Protein AF-X5V9L2-F1 (afdb_monomer)

Nearest PDB structures (foldseek):
  6yjd-assembly1_A-2  TM=9.116E-01  e=4.616E+00  Salasvirus phi29
  4iff-assembly2_D  TM=8.713E-01  e=3.552E+00  Salasvirus phi29
  6pf2-assembly1_A  TM=9.385E-01  e=5.261E+00  Homo sapiens

Mean predicted aligned error: 7.27 Å

pLDDT: mean 78.98, std 13.46, range [44.84, 92.44]

Radius of gyration: 12.34 Å; Cα contacts (8 Å, |Δi|>4): 35; chains: 1; bounding box: 23×19×42 Å

Structure (mmCIF, N/CA/C/O backbone):
data_AF-X5V9L2-F1
#
_entry.id   AF-X5V9L2-F1
#
loop_
_atom_site.group_PDB
_atom_site.id
_atom_site.type_symbol
_atom_site.label_atom_id
_atom_site.label_alt_id
_atom_site.label_comp_id
_atom_site.label_asym_id
_atom_site.label_entity_id
_atom_site.label_seq_id
_atom_site.pdbx_PDB_ins_code
_atom_site.Cartn_x
_atom_site.Cartn_y
_atom_site.Cartn_z
_atom_site.occupancy
_atom_site.B_iso_or_equiv
_atom_site.auth_seq_id
_atom_site.auth_comp_id
_atom_site.auth_asym_id
_atom_site.auth_atom_id
_atom_site.pdbx_PDB_model_num
ATOM 1 N N . MET A 1 1 ? 12.351 0.921 26.915 1.00 44.84 1 MET A N 1
ATOM 2 C CA . MET A 1 1 ? 12.181 0.754 25.454 1.00 44.84 1 MET A CA 1
ATOM 3 C C . MET A 1 1 ? 10.816 1.316 25.061 1.00 44.84 1 MET A C 1
ATOM 5 O O . MET A 1 1 ? 9.813 0.712 25.409 1.00 44.84 1 MET A O 1
ATOM 9 N N . ARG A 1 2 ? 10.740 2.510 24.453 1.00 55.53 2 ARG A N 1
ATOM 10 C CA . ARG A 1 2 ? 9.451 3.114 24.062 1.00 55.53 2 ARG A CA 1
ATOM 11 C C . ARG A 1 2 ? 9.052 2.572 22.693 1.00 55.53 2 ARG A C 1
ATOM 13 O O . ARG A 1 2 ? 9.692 2.893 21.696 1.00 55.53 2 ARG A O 1
ATOM 20 N N . MET A 1 3 ? 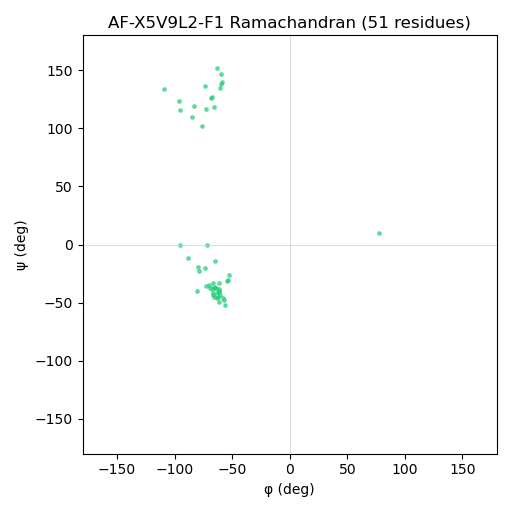8.019 1.738 22.651 1.00 61.84 3 MET A N 1
ATOM 21 C CA . MET A 1 3 ? 7.431 1.280 21.393 1.00 61.84 3 MET A CA 1
ATOM 22 C C . MET A 1 3 ? 6.772 2.487 20.713 1.00 61.84 3 MET A C 1
ATOM 24 O O . MET A 1 3 ? 6.016 3.222 21.351 1.00 61.84 3 MET A O 1
ATOM 28 N N . ARG A 1 4 ? 7.112 2.751 19.446 1.00 64.00 4 ARG A N 1
ATOM 29 C CA . ARG A 1 4 ? 6.481 3.833 18.677 1.00 64.00 4 ARG A CA 1
ATOM 30 C C . ARG A 1 4 ? 5.029 3.444 18.424 1.00 64.00 4 ARG A C 1
ATOM 32 O O . ARG A 1 4 ? 4.760 2.356 17.923 1.00 64.00 4 ARG A O 1
ATOM 39 N N . THR A 1 5 ? 4.108 4.321 18.799 1.00 58.84 5 THR A N 1
ATOM 40 C CA . THR A 1 5 ? 2.674 4.122 18.610 1.00 58.84 5 THR A CA 1
ATOM 41 C C . THR A 1 5 ? 2.365 3.979 17.123 1.00 58.84 5 THR A C 1
ATOM 43 O O . THR A 1 5 ? 2.872 4.747 16.304 1.00 58.84 5 THR A O 1
ATOM 46 N N . ARG A 1 6 ? 1.545 2.987 16.772 1.00 61.66 6 ARG A N 1
ATOM 47 C CA . ARG A 1 6 ? 1.085 2.769 15.401 1.00 61.66 6 ARG A CA 1
ATOM 48 C C . ARG A 1 6 ? 0.199 3.943 14.988 1.00 61.66 6 ARG A C 1
ATOM 50 O O . ARG A 1 6 ? -0.836 4.179 15.601 1.00 61.66 6 ARG A O 1
ATOM 57 N N . THR A 1 7 ? 0.609 4.681 13.963 1.00 67.31 7 THR A N 1
ATOM 58 C CA . THR A 1 7 ? -0.243 5.695 13.339 1.00 67.31 7 THR A CA 1
ATOM 59 C C . THR A 1 7 ? -1.157 5.001 12.339 1.00 67.31 7 THR A C 1
ATOM 61 O O . THR A 1 7 ? -0.675 4.376 11.396 1.00 67.31 7 THR A O 1
ATOM 64 N N . SER A 1 8 ? -2.469 5.096 12.547 1.00 68.06 8 SER A N 1
ATOM 65 C CA . SER A 1 8 ? -3.460 4.651 11.568 1.00 68.06 8 SER A CA 1
ATOM 66 C C . SER A 1 8 ? -3.474 5.632 10.399 1.00 68.06 8 SER A C 1
ATOM 68 O O . SER A 1 8 ? -3.779 6.811 10.574 1.00 68.06 8 SER A O 1
ATOM 70 N N . LEU A 1 9 ? -3.109 5.156 9.213 1.00 74.69 9 LEU A N 1
ATOM 71 C CA . LEU A 1 9 ? -3.137 5.936 7.983 1.00 74.69 9 LEU A CA 1
ATOM 72 C C . LEU A 1 9 ? -4.459 5.652 7.269 1.00 74.69 9 LEU A C 1
ATOM 74 O O . LEU A 1 9 ? -4.709 4.528 6.852 1.00 74.69 9 LEU A O 1
ATOM 78 N N . THR A 1 10 ? -5.302 6.674 7.132 1.00 79.50 10 THR A N 1
ATOM 79 C CA . THR A 1 10 ? -6.535 6.577 6.341 1.00 79.50 10 THR A CA 1
ATOM 80 C C . THR A 1 10 ? -6.257 7.132 4.951 1.00 79.50 10 THR A C 1
ATOM 82 O O . THR A 1 10 ? -5.807 8.269 4.821 1.00 79.50 10 THR A O 1
ATOM 85 N N . VAL A 1 11 ? -6.503 6.332 3.915 1.00 83.25 11 VAL A N 1
ATOM 86 C CA . VAL A 1 11 ? -6.304 6.724 2.513 1.00 83.25 11 VAL A CA 1
ATOM 87 C C . VAL A 1 11 ? -7.666 6.896 1.863 1.00 83.25 11 VAL A C 1
ATOM 89 O O . VAL A 1 11 ? -8.542 6.047 2.017 1.00 83.25 11 VAL A O 1
ATOM 92 N N . SER A 1 12 ? -7.850 7.990 1.126 1.00 88.25 12 SER A N 1
ATOM 93 C CA . SER A 1 12 ? -9.063 8.187 0.333 1.00 88.25 12 SER A CA 1
ATOM 94 C C . SER A 1 12 ? -9.219 7.058 -0.700 1.00 88.25 12 SER A C 1
ATOM 96 O O . SER A 1 12 ? -8.221 6.614 -1.279 1.00 88.25 12 SER A O 1
ATOM 98 N N . PRO A 1 13 ? -10.450 6.632 -1.037 1.00 86.56 13 PRO A N 1
ATOM 99 C CA . PRO A 1 13 ? -10.684 5.653 -2.099 1.00 86.56 13 PRO A CA 1
ATOM 100 C C . PRO A 1 13 ? -10.039 6.024 -3.446 1.00 86.56 13 PRO A C 1
ATOM 102 O O . PRO A 1 13 ? -9.656 5.141 -4.214 1.00 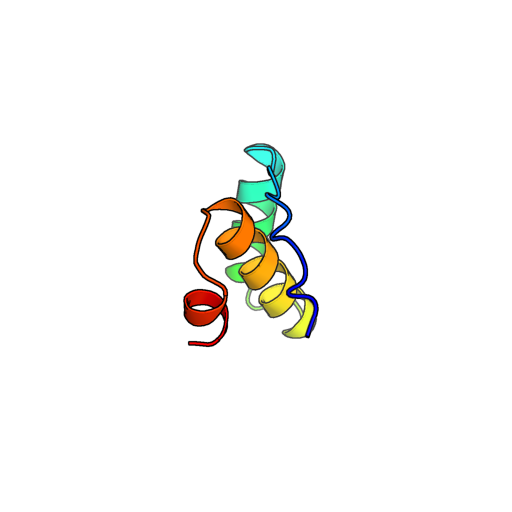86.56 13 PRO A O 1
ATOM 105 N N . SER A 1 14 ? -9.903 7.320 -3.755 1.00 88.88 14 SER A N 1
ATOM 106 C CA . SER A 1 14 ? -9.217 7.800 -4.965 1.00 88.88 14 SER A CA 1
ATOM 107 C C . SER A 1 14 ? -7.721 7.487 -4.948 1.00 88.88 14 SER A C 1
ATOM 109 O O . SER A 1 14 ? -7.176 6.992 -5.935 1.00 88.88 14 SER A O 1
ATOM 111 N N . ASP A 1 15 ? -7.068 7.732 -3.817 1.00 88.75 15 ASP A N 1
ATOM 112 C CA . ASP A 1 15 ? -5.639 7.496 -3.643 1.00 88.75 15 ASP A CA 1
ATOM 113 C C . ASP A 1 15 ? -5.334 6.001 -3.549 1.00 88.75 15 ASP A C 1
ATOM 115 O O . ASP A 1 15 ? -4.360 5.543 -4.144 1.00 88.75 15 ASP A O 1
ATOM 119 N N . TYR A 1 16 ? -6.217 5.209 -2.930 1.00 87.62 16 TYR A N 1
ATOM 120 C CA . TYR A 1 16 ? -6.095 3.747 -2.911 1.00 87.62 16 TYR A CA 1
ATOM 121 C C . TYR A 1 16 ? -6.060 3.169 -4.331 1.00 87.62 16 TYR A C 1
ATOM 123 O O . TYR A 1 16 ? -5.178 2.377 -4.668 1.00 87.62 16 TYR A O 1
ATOM 131 N N . ARG A 1 17 ? -6.966 3.617 -5.212 1.00 90.19 17 ARG A N 1
ATOM 132 C CA . ARG A 1 17 ? -6.970 3.195 -6.626 1.00 90.19 17 ARG A CA 1
ATOM 133 C C . ARG A 1 17 ? -5.680 3.584 -7.342 1.00 90.19 17 ARG A C 1
ATOM 135 O O . ARG A 1 17 ? -5.169 2.796 -8.136 1.00 90.19 17 ARG A O 1
ATOM 142 N N . ARG A 1 18 ? -5.135 4.768 -7.047 1.00 90.38 18 ARG A N 1
ATOM 143 C CA . ARG A 1 18 ? -3.874 5.239 -7.632 1.00 90.38 18 ARG A CA 1
ATOM 144 C C . ARG A 1 18 ? -2.688 4.396 -7.175 1.00 90.38 18 ARG A C 1
ATOM 146 O O . ARG A 1 18 ? -1.859 4.044 -8.005 1.00 90.38 18 ARG A O 1
ATOM 153 N N . LEU A 1 19 ? -2.639 4.032 -5.894 1.00 91.00 19 LEU A N 1
ATOM 154 C CA . LEU A 1 19 ? -1.618 3.139 -5.340 1.00 91.00 19 LEU A CA 1
ATOM 155 C C . LEU A 1 19 ? -1.689 1.755 -5.993 1.00 91.00 19 LEU A C 1
ATOM 157 O O . LEU A 1 19 ? -0.667 1.242 -6.436 1.00 91.00 19 LEU A O 1
ATOM 161 N N . VAL A 1 20 ? -2.887 1.183 -6.141 1.00 89.44 20 VAL A N 1
ATOM 162 C CA . VAL A 1 20 ? -3.079 -0.105 -6.834 1.00 89.44 20 VAL A CA 1
ATOM 163 C C . VAL A 1 20 ? -2.636 -0.033 -8.298 1.00 89.44 20 VAL A C 1
ATOM 165 O O . VAL A 1 20 ? -2.007 -0.969 -8.790 1.00 89.44 20 VAL A O 1
ATOM 168 N N . ALA A 1 21 ? -2.939 1.063 -8.997 1.00 92.12 21 ALA A N 1
ATOM 169 C CA . ALA A 1 21 ? -2.484 1.267 -10.369 1.00 92.12 21 ALA A CA 1
ATOM 170 C C . ALA A 1 21 ? -0.951 1.355 -10.452 1.00 92.12 21 ALA A C 1
ATOM 172 O O . ALA A 1 21 ? -0.361 0.732 -11.327 1.00 92.12 21 ALA A O 1
ATOM 173 N N . LEU A 1 22 ? -0.316 2.052 -9.504 1.00 90.62 22 LEU A N 1
ATOM 174 C CA . LEU A 1 22 ? 1.142 2.175 -9.393 1.00 90.62 22 LEU A CA 1
ATOM 175 C C . LEU A 1 22 ? 1.829 0.825 -9.165 1.00 90.62 22 LEU A C 1
ATOM 177 O O . LEU A 1 22 ? 2.870 0.564 -9.753 1.00 90.62 22 LEU A O 1
ATOM 181 N N . VAL A 1 23 ? 1.236 -0.043 -8.339 1.00 88.50 23 VAL A N 1
ATOM 182 C CA . VAL A 1 23 ? 1.766 -1.393 -8.081 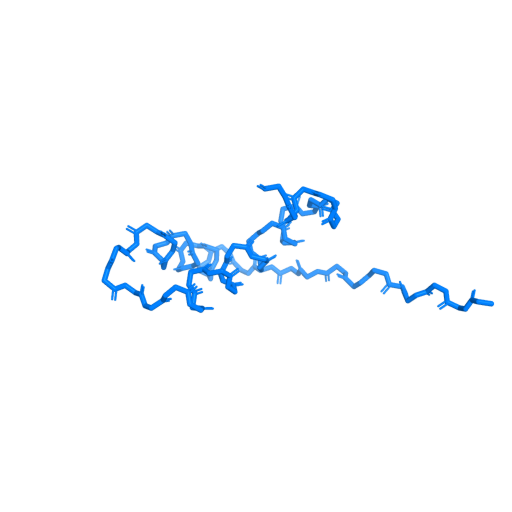1.00 88.50 23 VAL A CA 1
ATOM 183 C C . VAL A 1 23 ? 1.623 -2.304 -9.304 1.00 88.50 23 VAL A C 1
ATOM 185 O O . VAL A 1 23 ? 2.489 -3.133 -9.564 1.00 88.50 23 VAL A O 1
ATOM 188 N N . LYS A 1 24 ? 0.546 -2.149 -10.081 1.00 89.94 24 LYS A N 1
ATOM 189 C CA . LYS A 1 24 ? 0.316 -2.923 -11.314 1.00 89.94 24 LYS A CA 1
ATOM 190 C C . LYS A 1 24 ? 1.106 -2.406 -12.516 1.00 89.94 24 LYS A C 1
ATOM 192 O O . LYS A 1 24 ? 1.255 -3.130 -13.502 1.00 89.94 24 LYS A O 1
ATOM 197 N N . ASP A 1 25 ? 1.571 -1.165 -12.467 1.00 91.44 25 ASP A N 1
ATOM 198 C CA . ASP A 1 25 ? 2.342 -0.564 -13.542 1.00 91.44 25 ASP A CA 1
ATOM 199 C C . ASP A 1 25 ? 3.782 -1.090 -13.545 1.00 91.44 25 ASP A C 1
ATOM 201 O O . ASP A 1 25 ? 4.650 -0.646 -12.798 1.00 91.44 25 ASP A O 1
ATOM 205 N N . ARG A 1 26 ? 4.049 -2.018 -14.464 1.00 82.25 26 ARG A N 1
ATOM 206 C CA . ARG A 1 26 ? 5.379 -2.600 -14.692 1.00 82.25 26 ARG A CA 1
ATOM 207 C C . ARG 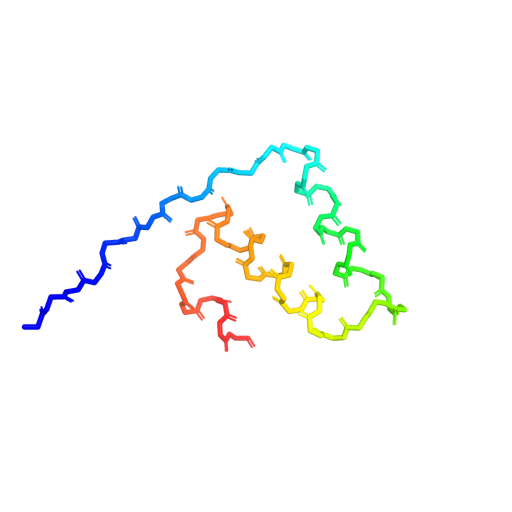A 1 26 ? 6.435 -1.609 -15.200 1.00 82.25 26 ARG A C 1
ATOM 209 O O . ARG A 1 26 ? 7.612 -1.954 -15.202 1.00 82.25 26 ARG A O 1
ATOM 216 N N . ASN A 1 27 ? 6.036 -0.420 -15.660 1.00 91.50 27 ASN A N 1
ATOM 217 C CA . ASN A 1 27 ? 6.969 0.636 -16.068 1.00 91.50 27 ASN A CA 1
ATOM 218 C C . ASN A 1 27 ? 7.373 1.536 -14.892 1.00 91.50 27 ASN A C 1
ATOM 220 O O . ASN A 1 27 ? 8.298 2.341 -15.017 1.00 91.50 27 ASN A O 1
ATOM 224 N N . SER A 1 28 ? 6.688 1.424 -13.751 1.00 89.06 28 SER A N 1
ATOM 225 C CA . SER A 1 28 ? 6.996 2.229 -12.579 1.00 89.06 28 SER A CA 1
ATOM 226 C C . SER A 1 28 ? 8.291 1.745 -11.907 1.00 89.06 28 SER A C 1
ATOM 228 O O . SER A 1 28 ? 8.487 0.543 -11.722 1.00 89.06 28 SER A O 1
ATOM 230 N N . PRO A 1 29 ? 9.193 2.657 -11.490 1.00 91.88 29 PRO A N 1
ATOM 231 C CA . PRO A 1 29 ? 10.412 2.260 -10.795 1.00 91.88 29 PRO A CA 1
ATOM 232 C C . PRO A 1 29 ? 10.096 1.485 -9.509 1.00 91.88 29 PRO A C 1
ATOM 234 O O . PRO A 1 29 ? 9.231 1.896 -8.733 1.00 91.88 29 PRO A O 1
ATOM 237 N N . GLN A 1 30 ? 10.861 0.427 -9.224 1.00 89.00 30 GLN A N 1
ATOM 238 C CA . GLN A 1 30 ? 10.617 -0.492 -8.100 1.00 89.00 30 GLN A CA 1
ATOM 239 C C . GLN A 1 30 ? 10.507 0.213 -6.734 1.00 89.00 30 GLN A C 1
ATOM 241 O O . GLN A 1 30 ? 9.708 -0.178 -5.889 1.00 89.00 30 GLN A O 1
ATOM 246 N N . LYS A 1 31 ? 11.224 1.330 -6.537 1.00 92.44 31 LYS A N 1
ATOM 247 C CA . LYS A 1 31 ? 11.109 2.168 -5.327 1.00 92.44 31 LYS A CA 1
ATOM 248 C C . LYS A 1 31 ? 9.710 2.763 -5.120 1.00 92.44 31 LYS A C 1
ATOM 250 O O . LYS A 1 31 ? 9.310 2.992 -3.982 1.00 92.44 31 LYS A O 1
ATOM 255 N N . HIS A 1 32 ? 8.990 3.074 -6.197 1.00 92.00 32 HIS A N 1
ATOM 256 C CA . HIS A 1 32 ? 7.637 3.625 -6.128 1.00 92.00 32 HIS A CA 1
ATOM 257 C C . HIS A 1 32 ? 6.612 2.522 -5.900 1.00 92.00 32 HIS A C 1
ATOM 259 O O . HIS A 1 32 ? 5.727 2.710 -5.070 1.00 92.00 32 HIS A O 1
ATOM 265 N N . VAL A 1 33 ? 6.790 1.374 -6.558 1.00 90.81 33 VAL A N 1
ATOM 266 C CA . VAL A 1 33 ? 5.986 0.165 -6.326 1.00 90.81 33 VAL 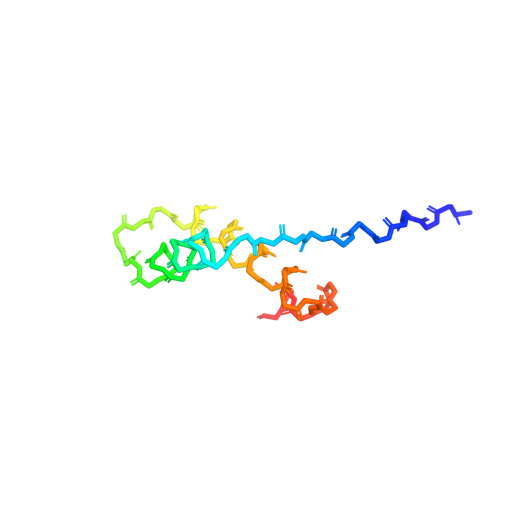A CA 1
ATOM 267 C C . VAL A 1 33 ? 6.054 -0.231 -4.852 1.00 90.81 33 VAL A C 1
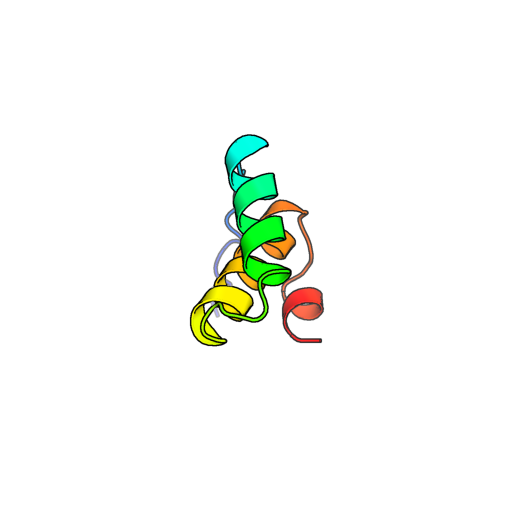ATOM 269 O O . VAL A 1 33 ? 5.024 -0.282 -4.187 1.00 90.81 33 VAL A O 1
ATOM 272 N N . TRP A 1 34 ? 7.266 -0.351 -4.301 1.00 91.62 34 TRP A N 1
ATOM 273 C CA . TRP A 1 34 ? 7.460 -0.739 -2.904 1.00 91.62 34 TRP A CA 1
ATOM 274 C C . TRP A 1 34 ? 6.823 0.249 -1.917 1.00 91.62 34 TRP A C 1
ATOM 276 O O . TRP A 1 34 ? 6.133 -0.141 -0.977 1.00 91.62 34 TRP A O 1
ATOM 286 N N . ARG A 1 35 ? 6.977 1.560 -2.148 1.00 90.88 35 ARG A N 1
ATOM 287 C CA . ARG A 1 35 ? 6.325 2.578 -1.304 1.00 90.88 35 ARG A CA 1
ATOM 288 C C . ARG A 1 35 ? 4.803 2.524 -1.420 1.00 90.88 35 ARG A C 1
ATOM 290 O O . ARG A 1 35 ? 4.126 2.732 -0.417 1.00 90.88 35 ARG A O 1
ATOM 297 N N . ALA A 1 36 ? 4.269 2.251 -2.608 1.00 91.31 36 ALA A N 1
ATOM 298 C CA . ALA A 1 36 ? 2.833 2.138 -2.808 1.00 91.31 36 ALA A CA 1
ATOM 299 C C . ALA A 1 36 ? 2.249 0.906 -2.100 1.00 91.31 36 ALA A C 1
ATOM 301 O O . ALA A 1 36 ? 1.182 1.011 -1.494 1.00 91.31 36 ALA A O 1
ATOM 302 N N . GLU A 1 37 ? 2.965 -0.220 -2.096 1.00 87.94 37 GLU A N 1
ATOM 303 C CA . GLU A 1 37 ? 2.588 -1.422 -1.342 1.00 87.94 37 GLU A CA 1
ATOM 304 C C . GLU A 1 37 ? 2.578 -1.177 0.166 1.00 87.94 37 GLU A C 1
ATOM 306 O O . GLU A 1 37 ? 1.583 -1.492 0.817 1.00 87.94 37 GLU A O 1
ATOM 311 N N . ILE A 1 38 ? 3.615 -0.530 0.716 1.00 87.19 38 ILE A N 1
ATOM 312 C CA . ILE A 1 38 ? 3.671 -0.185 2.147 1.00 87.19 38 ILE A CA 1
ATOM 313 C C . ILE A 1 38 ? 2.463 0.670 2.549 1.00 87.19 38 ILE A C 1
ATOM 315 O O . ILE A 1 38 ? 1.818 0.399 3.564 1.00 87.19 38 ILE A O 1
ATOM 319 N N . VAL A 1 39 ? 2.151 1.707 1.766 1.00 86.44 39 VAL A N 1
ATOM 320 C CA . VAL A 1 39 ? 1.036 2.623 2.056 1.00 86.44 39 VAL A CA 1
ATOM 321 C C . VAL A 1 39 ? -0.304 1.901 1.934 1.00 86.44 39 VAL A C 1
ATOM 323 O O . VAL A 1 39 ? -1.149 2.050 2.814 1.00 86.44 39 VAL A O 1
ATOM 326 N N . ARG A 1 40 ? -0.486 1.083 0.891 1.00 86.06 40 ARG A N 1
ATOM 327 C CA . ARG A 1 40 ? -1.703 0.290 0.682 1.00 86.06 40 ARG A CA 1
ATOM 328 C C . ARG A 1 40 ? -1.943 -0.700 1.826 1.00 86.06 40 ARG A C 1
ATOM 330 O O . ARG A 1 40 ? -3.033 -0.709 2.385 1.00 86.06 40 ARG A O 1
ATOM 337 N N . LEU A 1 41 ? -0.932 -1.482 2.207 1.00 82.75 41 LEU A N 1
ATOM 338 C CA . LEU A 1 41 ? -1.026 -2.451 3.305 1.00 82.75 41 LEU A CA 1
ATOM 339 C C . LEU A 1 41 ? -1.261 -1.759 4.655 1.00 82.75 41 LEU A C 1
ATOM 341 O O . LEU A 1 41 ? -2.048 -2.229 5.473 1.00 82.75 41 LEU A O 1
ATOM 345 N N . SER A 1 42 ? -0.633 -0.601 4.871 1.00 81.06 42 SER A N 1
ATOM 346 C CA . SER A 1 42 ? -0.862 0.202 6.078 1.00 81.06 42 SER A CA 1
ATOM 347 C C . SER A 1 42 ? -2.290 0.753 6.149 1.00 81.06 42 SER A C 1
ATOM 349 O O . SER A 1 42 ? -2.856 0.813 7.241 1.00 81.06 42 SER A O 1
ATOM 351 N N . ALA A 1 43 ? -2.871 1.131 5.005 1.00 81.25 43 ALA A N 1
ATOM 352 C CA . ALA A 1 43 ? -4.256 1.587 4.899 1.00 81.25 43 ALA A CA 1
ATOM 353 C C . ALA A 1 43 ? -5.269 0.458 5.144 1.00 81.25 43 ALA A C 1
ATOM 355 O O . ALA A 1 43 ? -6.274 0.687 5.810 1.00 81.25 43 ALA A O 1
ATOM 356 N N . ASP A 1 44 ? -4.971 -0.760 4.680 1.00 77.50 44 ASP A N 1
ATOM 357 C CA . ASP A 1 44 ? -5.776 -1.963 4.950 1.00 77.50 44 ASP A CA 1
ATOM 358 C C . ASP A 1 44 ? -5.643 -2.452 6.410 1.00 77.50 44 ASP A C 1
ATOM 360 O O . ASP A 1 44 ? -6.279 -3.422 6.813 1.00 77.50 44 ASP A O 1
ATOM 364 N N . GLY A 1 45 ? -4.838 -1.778 7.241 1.00 69.38 45 GLY A N 1
ATOM 365 C CA . GLY A 1 45 ? -4.652 -2.134 8.646 1.00 69.38 45 GLY A CA 1
ATOM 366 C C . GLY A 1 45 ? -3.720 -3.329 8.867 1.00 69.38 45 GLY A C 1
ATOM 367 O O . GLY A 1 45 ? -3.590 -3.773 10.008 1.00 69.38 45 GLY A O 1
ATOM 368 N N . ALA A 1 46 ? -3.019 -3.791 7.826 1.00 65.31 46 ALA A N 1
ATOM 369 C CA . ALA A 1 46 ? -2.138 -4.955 7.874 1.00 65.31 46 ALA A CA 1
ATOM 370 C C . ALA A 1 46 ? -1.007 -4.768 8.896 1.00 65.31 46 ALA A C 1
ATOM 372 O O . ALA A 1 46 ? -0.423 -3.679 9.035 1.00 65.31 46 ALA A O 1
ATOM 373 N N . ALA A 1 47 ? -0.688 -5.810 9.662 1.00 57.09 47 A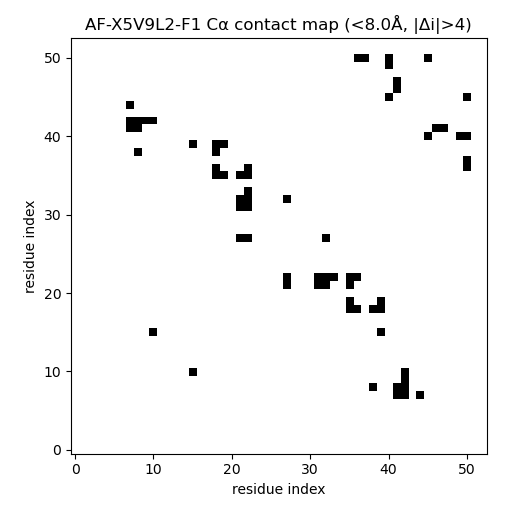LA A N 1
ATOM 374 C CA . ALA A 1 47 ? 0.401 -5.731 10.632 1.00 57.09 47 ALA A CA 1
ATOM 375 C C . ALA A 1 47 ? 1.734 -5.481 9.900 1.00 57.09 47 ALA A C 1
ATOM 377 O O . ALA A 1 47 ? 1.911 -5.909 8.766 1.00 57.09 47 ALA A O 1
ATOM 378 N N . THR A 1 48 ? 2.711 -4.827 10.539 1.00 58.97 48 THR A N 1
ATOM 379 C CA . THR A 1 48 ? 4.034 -4.558 9.927 1.00 58.97 48 THR A CA 1
ATOM 380 C C . THR A 1 48 ? 4.697 -5.833 9.378 1.00 58.97 48 THR A C 1
ATOM 382 O O . THR A 1 48 ? 5.470 -5.768 8.431 1.00 58.97 48 THR A O 1
ATOM 385 N N . ILE A 1 49 ? 4.354 -6.995 9.943 1.00 57.81 49 ILE A N 1
ATOM 386 C CA . ILE A 1 49 ? 4.820 -8.318 9.513 1.00 57.81 49 ILE A CA 1
ATOM 387 C C . ILE A 1 49 ? 4.283 -8.702 8.121 1.00 57.81 49 ILE A C 1
ATOM 389 O O . ILE A 1 49 ? 5.007 -9.331 7.359 1.00 57.81 49 ILE A O 1
ATOM 393 N N . GLU A 1 50 ? 3.071 -8.284 7.746 1.00 58.94 50 GLU A N 1
ATOM 394 C CA . GLU A 1 50 ? 2.503 -8.544 6.411 1.00 58.94 50 GLU A CA 1
ATOM 395 C C . GLU A 1 50 ? 3.137 -7.687 5.311 1.00 58.94 50 GLU A C 1
ATOM 397 O O . GLU A 1 50 ? 3.085 -8.061 4.148 1.00 58.94 50 GLU A O 1
ATOM 402 N N . VAL A 1 51 ? 3.771 -6.565 5.667 1.00 61.16 51 VAL A N 1
ATOM 403 C CA . VAL A 1 51 ? 4.489 -5.692 4.720 1.00 61.16 51 VAL A CA 1
ATOM 404 C C . VAL A 1 51 ? 5.875 -6.240 4.359 1.00 61.16 51 VAL A C 1
ATOM 406 O O . VAL A 1 51 ? 6.432 -5.868 3.332 1.00 61.16 51 VAL A O 1
ATOM 409 N N . MET A 1 52 ? 6.455 -7.093 5.209 1.00 61.94 52 MET A N 1
ATOM 410 C CA . MET A 1 52 ? 7.812 -7.632 5.038 1.00 61.94 52 MET A CA 1
ATOM 411 C C . MET A 1 52 ? 7.860 -9.009 4.356 1.00 61.94 52 MET A C 1
ATOM 413 O O . MET A 1 52 ? 8.956 -9.547 4.200 1.00 61.94 52 MET A O 1
ATOM 417 N N . ARG A 1 53 ? 6.709 -9.592 3.999 1.00 59.09 53 ARG A N 1
ATOM 418 C CA . ARG A 1 53 ? 6.621 -10.848 3.241 1.00 59.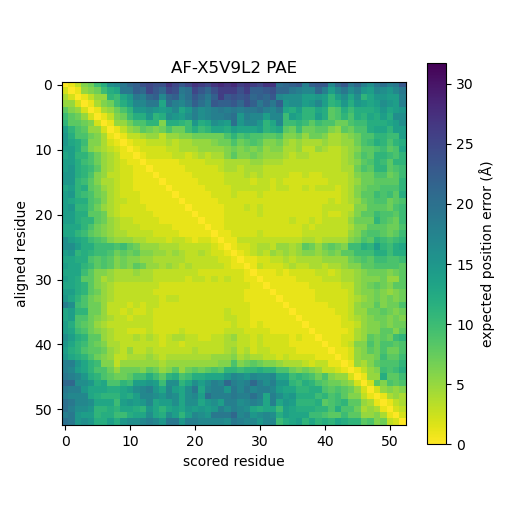09 53 ARG A CA 1
ATOM 419 C C . ARG A 1 53 ? 6.636 -10.561 1.746 1.00 59.09 53 ARG A C 1
ATOM 421 O O . ARG A 1 53 ? 7.359 -11.299 1.045 1.00 59.09 53 ARG A O 1
#

Secondary structure (DSSP, 8-state):
--PPPPPP----HHHHHHHHHHHH-TTS-HHHHHHHHHHHHHHTT--HHHH--

Foldseek 3Di:
DDDPDQDQDADDPVVLVVLVVLLVDPVHPVVSNLVSLVNNCSNVVHDPVVSVD

Sequence (53 aa):
MRMRTRTSLTVSPSDYRRLVALVKDRNSPQKHVWRAEIVRLSADGAATIEVMR

Solvent-accessible surface area (backbone atoms on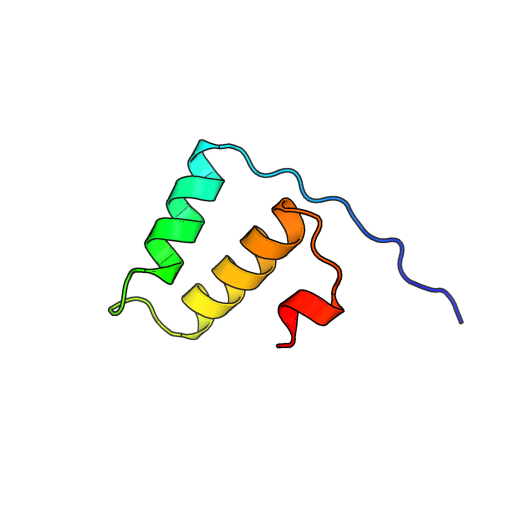ly — not comparable to full-atom values): 3341 Å² total; per-residue (Å²): 135,85,77,79,79,85,78,87,49,86,67,55,74,70,55,50,53,51,32,53,50,44,57,68,36,86,85,52,57,66,74,57,30,52,52,27,49,50,53,51,40,42,46,74,65,50,55,76,70,69,71,75,110